Protein AF-A0A557SHG3-F1 (afdb_monomer_lite)

Sequence (75 aa):
MGKVRIQMAPEIEFKMELDVPDVETGTRDYDVQQHKQEVYAEFERRLKQAFPEGYRMHTFEFGLDTGWHEDLGQD

pLDDT: mean 85.52, std 11.04, range [49.19, 95.62]

Structure (mmCIF, N/CA/C/O backbone):
data_AF-A0A557SHG3-F1
#
_entry.id   AF-A0A557SHG3-F1
#
loop_
_atom_site.group_PDB
_atom_site.id
_atom_site.type_symbol
_atom_site.label_atom_id
_atom_site.label_alt_id
_atom_site.label_comp_id
_atom_site.label_asym_id
_atom_site.label_entity_id
_atom_site.label_seq_id
_atom_site.pdbx_PDB_ins_code
_atom_site.Cartn_x
_atom_site.Cartn_y
_atom_site.Cartn_z
_atom_site.occupancy
_atom_site.B_iso_or_equiv
_atom_site.auth_seq_id
_atom_site.auth_comp_id
_atom_site.auth_asym_id
_atom_site.auth_atom_id
_atom_site.pdbx_PDB_model_num
ATOM 1 N N . MET A 1 1 ? -24.948 -13.878 21.789 1.00 52.31 1 MET A N 1
ATOM 2 C CA . MET A 1 1 ? -23.584 -13.365 22.051 1.00 52.31 1 MET A CA 1
ATOM 3 C C . MET A 1 1 ? -23.574 -11.868 21.791 1.00 52.31 1 MET A C 1
ATOM 5 O O . MET A 1 1 ? -24.177 -11.442 20.813 1.00 52.31 1 MET A O 1
ATOM 9 N N . GLY A 1 2 ? -22.991 -11.079 22.695 1.00 79.19 2 GLY A N 1
ATOM 10 C CA . GLY A 1 2 ? -22.900 -9.623 22.544 1.00 79.19 2 GLY A CA 1
ATOM 11 C C . GLY A 1 2 ? -21.832 -9.228 21.525 1.00 79.19 2 GLY A C 1
ATOM 12 O O . GLY A 1 2 ? -20.856 -9.951 21.347 1.00 79.19 2 GLY A O 1
ATOM 13 N N . LYS A 1 3 ? -22.019 -8.088 20.855 1.00 84.62 3 LYS A N 1
ATOM 14 C CA . LYS A 1 3 ? -20.984 -7.483 20.009 1.00 84.62 3 LYS A CA 1
ATOM 15 C C . LYS A 1 3 ? -20.091 -6.610 20.886 1.00 84.62 3 LYS A C 1
ATOM 17 O O . LYS A 1 3 ? -20.600 -5.765 21.618 1.00 84.62 3 LYS A O 1
ATOM 22 N N . VAL A 1 4 ? -18.781 -6.807 20.801 1.00 88.81 4 VAL A N 1
ATOM 23 C CA . VAL A 1 4 ? -17.779 -5.929 21.419 1.00 88.81 4 VAL A CA 1
ATOM 24 C C . VAL A 1 4 ? -17.053 -5.157 20.327 1.00 88.81 4 VAL A C 1
ATOM 26 O O . VAL A 1 4 ? -16.845 -5.678 19.233 1.00 88.81 4 VAL A O 1
ATOM 29 N N . ARG A 1 5 ? -16.689 -3.906 20.612 1.00 88.25 5 ARG A N 1
ATOM 30 C CA . ARG A 1 5 ? -15.856 -3.094 19.724 1.00 88.25 5 ARG A CA 1
ATOM 31 C C . ARG A 1 5 ? -14.425 -3.156 20.236 1.00 88.25 5 ARG A C 1
ATOM 33 O O . ARG A 1 5 ? -14.176 -2.770 21.373 1.00 88.25 5 ARG A O 1
ATOM 40 N N . ILE A 1 6 ? -13.5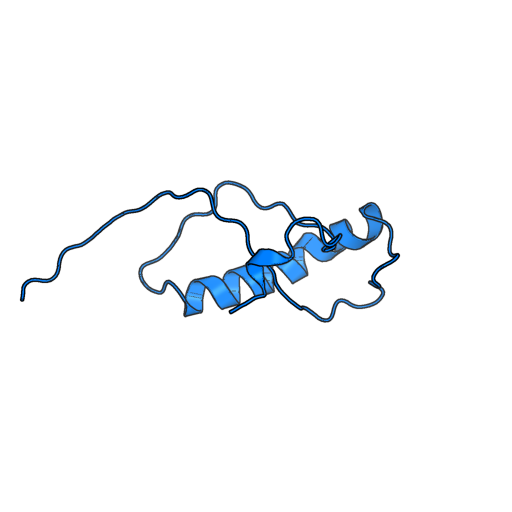17 -3.655 19.408 1.00 90.62 6 ILE A N 1
ATOM 41 C CA . ILE A 1 6 ? -12.102 -3.818 19.741 1.00 90.62 6 ILE A CA 1
ATOM 42 C C . ILE A 1 6 ? -11.304 -2.859 18.859 1.00 90.62 6 ILE A C 1
ATOM 44 O O . ILE A 1 6 ? -11.587 -2.728 17.670 1.00 90.62 6 ILE A O 1
ATOM 48 N N . GLN A 1 7 ? -10.327 -2.179 19.451 1.00 89.50 7 GLN A N 1
ATOM 49 C CA . GLN A 1 7 ? -9.331 -1.391 18.734 1.00 89.50 7 GLN A CA 1
ATOM 50 C C . GLN A 1 7 ? -7.977 -2.073 18.912 1.00 89.50 7 GLN A C 1
ATOM 52 O O . GLN A 1 7 ? -7.616 -2.444 20.027 1.00 89.50 7 GLN A O 1
ATOM 57 N N . MET A 1 8 ? -7.246 -2.244 17.815 1.00 89.06 8 MET A N 1
ATOM 58 C CA . MET A 1 8 ? -5.947 -2.914 17.791 1.00 89.06 8 MET A CA 1
ATOM 59 C C . MET A 1 8 ? -4.942 -2.014 17.069 1.00 89.06 8 MET A C 1
ATOM 61 O O . MET A 1 8 ? -5.316 -1.295 16.145 1.00 89.06 8 MET A O 1
ATOM 65 N N . ALA A 1 9 ? -3.686 -2.046 17.507 1.00 89.19 9 ALA A N 1
ATOM 66 C CA . ALA A 1 9 ? -2.571 -1.339 16.875 1.00 89.19 9 ALA A CA 1
ATOM 67 C C . ALA A 1 9 ? -1.350 -2.273 16.770 1.00 89.19 9 ALA A C 1
ATOM 69 O O . ALA A 1 9 ? -0.360 -2.067 17.471 1.00 89.19 9 ALA A O 1
ATOM 70 N N . PRO A 1 10 ? -1.459 -3.362 15.991 1.00 85.75 10 PRO A N 1
ATOM 71 C CA . PRO A 1 10 ? -0.343 -4.269 15.748 1.00 85.75 10 PRO A CA 1
ATOM 72 C C . PRO A 1 10 ? 0.706 -3.636 14.822 1.00 85.75 10 PRO A C 1
ATOM 74 O O . PRO A 1 10 ? 0.391 -2.762 14.014 1.00 85.75 10 PRO A O 1
ATOM 77 N N . GLU A 1 11 ? 1.935 -4.135 14.908 1.00 88.88 11 GLU A N 1
ATOM 78 C CA . GLU A 1 11 ? 2.944 -3.986 13.860 1.00 88.88 11 GLU A CA 1
ATOM 79 C C . GLU A 1 11 ? 2.715 -5.112 12.842 1.00 88.88 11 GLU A C 1
ATOM 81 O O . GLU A 1 11 ? 2.686 -6.283 13.221 1.00 88.88 11 GLU A O 1
ATOM 86 N N . ILE A 1 12 ? 2.431 -4.759 11.584 1.00 86.81 12 ILE A N 1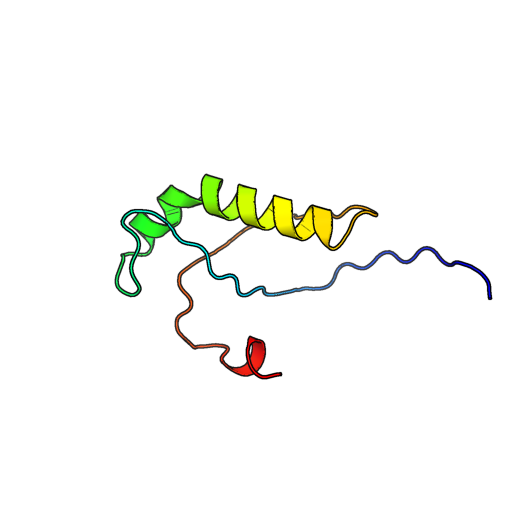
ATOM 87 C CA . ILE A 1 12 ? 2.065 -5.712 10.526 1.00 86.81 12 ILE A CA 1
ATOM 88 C C . ILE A 1 12 ? 2.924 -5.438 9.297 1.00 86.81 12 ILE A C 1
ATOM 90 O O . ILE A 1 12 ? 3.070 -4.287 8.886 1.00 86.81 12 ILE A O 1
ATOM 94 N N . GLU A 1 13 ? 3.405 -6.510 8.681 1.00 89.19 13 GLU A N 1
ATOM 95 C CA . GLU A 1 13 ? 4.008 -6.511 7.353 1.00 89.19 13 GLU A CA 1
ATOM 96 C C . GLU A 1 13 ? 3.041 -7.138 6.339 1.00 89.19 13 GLU A C 1
ATOM 98 O O . GLU A 1 13 ? 2.275 -8.047 6.668 1.00 89.19 13 GLU A O 1
ATOM 103 N N . PHE A 1 14 ? 3.058 -6.644 5.101 1.00 89.62 14 PHE A N 1
ATOM 104 C CA . PHE A 1 14 ? 2.185 -7.116 4.030 1.00 89.62 14 PHE A CA 1
ATOM 105 C C . PHE A 1 14 ? 3.004 -7.507 2.805 1.00 89.62 14 PHE A C 1
ATOM 107 O O . PHE A 1 14 ? 3.902 -6.773 2.400 1.00 89.62 14 PHE A O 1
ATOM 114 N N . LYS A 1 15 ? 2.612 -8.607 2.157 1.00 89.88 15 LYS A N 1
ATOM 115 C CA . LYS A 1 15 ? 3.032 -8.934 0.792 1.00 89.88 15 LYS A CA 1
ATOM 116 C C . LYS A 1 15 ? 1.900 -8.652 -0.183 1.00 89.88 15 LYS A C 1
ATOM 118 O O . LYS A 1 15 ? 0.733 -8.927 0.100 1.00 89.88 15 LYS A O 1
ATOM 123 N N . MET A 1 16 ? 2.244 -8.083 -1.330 1.00 89.44 16 MET A N 1
ATOM 124 C CA . MET A 1 16 ? 1.283 -7.741 -2.367 1.00 89.44 16 MET A CA 1
ATOM 125 C C . MET A 1 16 ? 1.914 -7.913 -3.741 1.00 89.44 16 MET A C 1
ATOM 127 O O . MET A 1 16 ? 2.942 -7.312 -4.029 1.00 89.44 16 MET A O 1
ATOM 131 N N . GLU A 1 17 ? 1.242 -8.668 -4.604 1.00 89.44 17 GLU A N 1
ATOM 132 C CA . GLU A 1 17 ? 1.520 -8.664 -6.037 1.00 89.44 17 GLU A CA 1
ATOM 133 C C . GLU A 1 17 ? 0.730 -7.537 -6.714 1.00 89.44 17 GLU A C 1
ATOM 135 O O . GLU A 1 17 ? -0.480 -7.359 -6.480 1.00 89.44 17 GLU A O 1
ATOM 140 N N . LEU A 1 18 ? 1.441 -6.763 -7.532 1.00 90.12 18 LEU A N 1
ATOM 141 C CA . LEU A 1 18 ? 0.916 -5.652 -8.308 1.00 90.12 18 LEU A CA 1
ATOM 142 C C . LEU A 1 18 ? 1.720 -5.517 -9.601 1.00 90.12 18 LEU A C 1
ATOM 144 O O . LEU A 1 18 ? 2.943 -5.413 -9.556 1.00 90.12 18 LEU A O 1
ATOM 148 N N . ASP A 1 19 ? 1.021 -5.458 -10.729 1.00 88.56 19 ASP A N 1
ATOM 149 C CA . ASP A 1 19 ? 1.628 -5.108 -12.008 1.00 88.56 19 ASP A CA 1
ATOM 150 C C . ASP A 1 19 ? 1.918 -3.603 -12.028 1.00 88.56 19 ASP A C 1
ATOM 152 O O . ASP A 1 19 ? 0.998 -2.781 -12.071 1.00 88.56 19 ASP A O 1
ATOM 156 N N . VAL A 1 20 ? 3.199 -3.243 -11.984 1.00 86.44 20 VAL A N 1
ATOM 157 C CA . VAL A 1 20 ? 3.666 -1.855 -12.059 1.00 86.44 20 VAL A CA 1
ATOM 158 C C . VAL A 1 20 ? 4.451 -1.683 -13.364 1.00 86.44 20 VAL A C 1
ATOM 160 O O . VAL A 1 20 ? 5.402 -2.436 -13.589 1.00 86.44 20 VAL A O 1
ATOM 163 N N . PRO A 1 21 ? 4.071 -0.741 -14.249 1.00 83.31 21 PRO A N 1
ATOM 164 C CA . PRO A 1 21 ? 4.789 -0.517 -15.500 1.00 83.31 21 PRO A CA 1
ATOM 165 C C . PRO A 1 21 ? 6.277 -0.243 -15.262 1.00 83.31 21 PRO A C 1
ATOM 167 O O . PRO A 1 21 ? 6.624 0.495 -14.347 1.00 83.31 21 PRO A O 1
ATOM 170 N N . ASP A 1 22 ? 7.139 -0.824 -16.097 1.00 83.94 22 ASP A N 1
ATOM 171 C CA . ASP A 1 22 ? 8.597 -0.626 -16.081 1.00 83.94 22 ASP A CA 1
ATOM 172 C C . ASP A 1 22 ? 9.317 -1.052 -14.776 1.00 83.94 22 ASP A C 1
ATOM 174 O O . ASP A 1 22 ? 10.503 -0.763 -14.584 1.00 83.94 22 ASP A O 1
ATOM 178 N N . VAL A 1 23 ? 8.635 -1.796 -13.895 1.00 86.56 23 VAL A N 1
ATOM 179 C CA . VAL A 1 23 ? 9.215 -2.385 -12.681 1.00 86.56 23 VAL A CA 1
ATOM 180 C C . VAL A 1 23 ? 9.333 -3.902 -12.826 1.00 86.56 23 VAL A C 1
ATOM 182 O O . VAL A 1 23 ? 8.349 -4.617 -12.982 1.00 86.56 23 VAL A O 1
ATOM 185 N N . GLU A 1 24 ? 10.561 -4.399 -12.715 1.00 85.06 24 GLU A N 1
ATOM 186 C CA . GLU A 1 24 ? 10.914 -5.815 -12.676 1.00 85.06 24 GLU A CA 1
ATOM 187 C C . GLU A 1 24 ? 11.660 -6.135 -11.370 1.00 85.06 24 GLU A C 1
ATOM 189 O O . GLU A 1 24 ? 12.063 -5.249 -10.614 1.00 85.06 24 GLU A O 1
ATOM 194 N N . THR A 1 25 ? 11.915 -7.419 -11.111 1.00 79.75 25 THR A N 1
ATOM 195 C CA . THR A 1 25 ? 12.599 -7.900 -9.894 1.00 79.75 25 THR A CA 1
ATOM 196 C C . THR A 1 25 ? 14.020 -7.353 -9.706 1.00 79.75 25 THR A C 1
ATOM 198 O O . THR A 1 25 ? 14.550 -7.396 -8.599 1.00 79.75 25 THR A O 1
ATOM 201 N N . GLY A 1 26 ? 14.642 -6.828 -10.766 1.00 80.56 26 GLY A N 1
ATOM 202 C CA . GLY A 1 26 ? 15.957 -6.181 -10.729 1.00 80.56 26 GLY A CA 1
ATOM 203 C C . GLY A 1 26 ? 15.923 -4.650 -10.774 1.00 80.56 26 GLY A C 1
ATOM 204 O O . GLY A 1 26 ? 16.990 -4.030 -10.816 1.00 80.56 26 GLY A O 1
ATOM 205 N N . THR A 1 27 ? 14.738 -4.034 -10.807 1.00 85.81 27 THR A N 1
ATOM 206 C CA . THR A 1 27 ? 14.599 -2.577 -10.878 1.00 85.81 27 THR A CA 1
ATOM 207 C C . THR A 1 27 ? 15.185 -1.931 -9.626 1.00 85.81 27 THR A C 1
ATOM 209 O O . THR A 1 27 ? 15.044 -2.429 -8.508 1.00 85.81 27 THR A O 1
ATOM 212 N N . ARG A 1 28 ? 15.899 -0.814 -9.806 1.00 85.81 28 ARG A N 1
ATOM 213 C CA . ARG A 1 28 ? 16.519 -0.103 -8.686 1.00 85.81 28 ARG A CA 1
ATOM 214 C C . ARG A 1 28 ? 15.438 0.434 -7.764 1.00 85.81 28 ARG A C 1
ATOM 216 O O . ARG A 1 28 ? 14.445 0.976 -8.234 1.00 85.81 28 ARG A O 1
ATOM 223 N N . ASP A 1 29 ? 15.702 0.391 -6.462 1.00 85.44 29 ASP A N 1
ATOM 224 C CA . ASP A 1 29 ? 14.761 0.888 -5.455 1.00 85.44 29 ASP A CA 1
ATOM 225 C C . ASP A 1 29 ? 14.275 2.314 -5.765 1.00 85.44 29 ASP A C 1
ATOM 227 O O . ASP A 1 29 ? 13.080 2.568 -5.743 1.00 85.44 29 ASP A O 1
ATOM 231 N N . TYR A 1 30 ? 15.165 3.217 -6.193 1.00 86.00 30 TYR A N 1
ATOM 232 C CA . TYR A 1 30 ? 14.788 4.582 -6.586 1.00 86.00 30 TYR A CA 1
ATOM 233 C C . TYR A 1 30 ? 13.661 4.651 -7.633 1.00 86.00 30 TYR A C 1
ATOM 235 O O . TYR A 1 30 ? 12.787 5.514 -7.524 1.00 86.00 30 TYR A O 1
ATOM 243 N N . ASP A 1 31 ? 13.694 3.765 -8.630 1.00 87.56 31 ASP A N 1
ATOM 244 C CA . ASP A 1 31 ? 12.699 3.712 -9.702 1.00 87.56 31 ASP A CA 1
ATOM 245 C C . ASP A 1 31 ? 11.385 3.119 -9.162 1.00 87.56 31 ASP A C 1
ATOM 247 O O . ASP A 1 31 ? 10.315 3.675 -9.391 1.00 87.56 31 ASP A O 1
ATOM 251 N N . VAL A 1 32 ? 11.466 2.082 -8.318 1.00 89.88 32 VAL A N 1
ATOM 252 C CA . VAL A 1 32 ? 10.307 1.497 -7.615 1.00 89.88 32 VAL A CA 1
ATOM 253 C C . VAL A 1 32 ? 9.607 2.533 -6.732 1.00 89.88 32 VAL A C 1
ATOM 255 O O . VAL A 1 32 ? 8.380 2.647 -6.755 1.00 89.88 32 VAL A O 1
ATOM 258 N N . GLN A 1 33 ? 10.374 3.351 -6.004 1.00 92.50 33 GLN A N 1
ATOM 259 C CA . GLN A 1 33 ? 9.836 4.404 -5.142 1.00 92.50 33 GLN A CA 1
ATOM 260 C C . GLN A 1 33 ? 9.032 5.465 -5.921 1.00 92.50 33 GLN A C 1
ATOM 262 O O . GLN A 1 33 ? 8.166 6.109 -5.323 1.00 92.50 33 GLN A O 1
ATOM 267 N N . GLN A 1 34 ? 9.243 5.640 -7.236 1.00 92.75 34 GLN A N 1
ATOM 268 C CA . GLN A 1 34 ? 8.436 6.569 -8.048 1.00 92.75 34 GLN A CA 1
ATOM 269 C C . GLN A 1 34 ?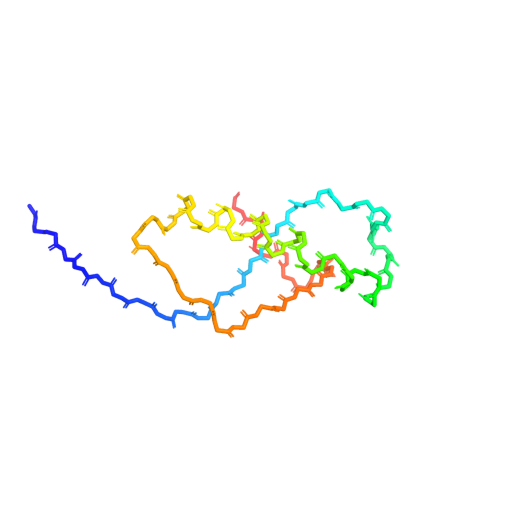 6.963 6.141 -8.133 1.00 92.75 34 GLN A C 1
ATOM 271 O O . GLN A 1 34 ? 6.078 6.990 -8.234 1.00 92.75 34 GLN A O 1
ATOM 276 N N . HIS A 1 35 ? 6.678 4.845 -7.993 1.00 92.31 35 HIS A N 1
ATOM 277 C CA . HIS A 1 35 ? 5.326 4.284 -8.059 1.00 92.31 35 HIS A CA 1
ATOM 278 C C . HIS A 1 35 ? 4.598 4.284 -6.710 1.00 92.31 35 HIS A C 1
ATOM 280 O O . HIS A 1 35 ? 3.512 3.715 -6.583 1.00 92.31 35 HIS A O 1
ATOM 286 N N . LYS A 1 36 ? 5.142 4.963 -5.686 1.00 93.00 36 LYS A N 1
ATOM 287 C CA . LYS A 1 36 ? 4.560 5.005 -4.333 1.00 93.00 36 LYS A CA 1
ATOM 288 C C . LYS A 1 36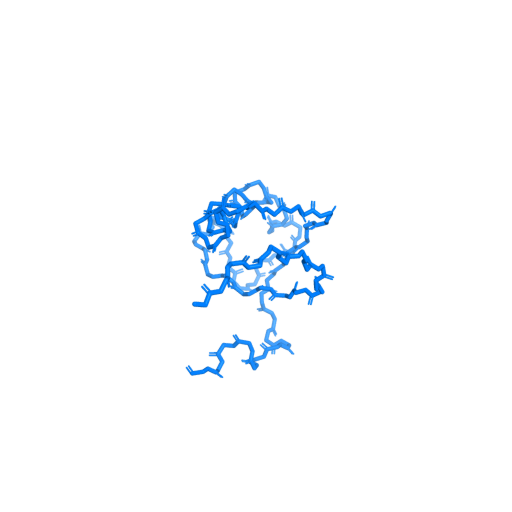 ? 3.075 5.351 -4.325 1.00 93.00 36 LYS A C 1
ATOM 290 O O . LYS A 1 36 ? 2.323 4.778 -3.543 1.00 93.00 36 LYS A O 1
ATOM 295 N N . GLN A 1 37 ? 2.649 6.282 -5.177 1.00 92.81 37 GLN A N 1
ATOM 296 C CA . GLN A 1 37 ? 1.250 6.696 -5.254 1.00 92.81 37 GLN A CA 1
ATOM 297 C C . GLN A 1 37 ? 0.333 5.571 -5.763 1.00 92.81 37 GLN A C 1
ATOM 299 O O . GLN A 1 37 ? -0.753 5.385 -5.218 1.00 92.81 37 GLN A O 1
ATOM 304 N N . GLU A 1 38 ? 0.769 4.819 -6.772 1.00 93.69 38 GLU A N 1
ATOM 305 C CA . GLU A 1 38 ? 0.012 3.717 -7.379 1.00 93.69 38 GLU A CA 1
ATOM 306 C C . GLU A 1 38 ? -0.074 2.528 -6.418 1.00 93.69 38 GLU A C 1
ATOM 308 O O . GLU A 1 38 ? -1.166 2.030 -6.136 1.00 93.69 38 GLU A O 1
ATOM 313 N N . VAL A 1 39 ? 1.065 2.151 -5.827 1.00 94.06 39 VAL A N 1
ATOM 314 C CA . VAL A 1 39 ? 1.152 1.072 -4.834 1.00 94.06 39 VAL A CA 1
ATOM 315 C C . VAL A 1 39 ? 0.303 1.405 -3.605 1.00 94.06 39 VAL A C 1
ATOM 317 O O . VAL A 1 39 ? -0.474 0.568 -3.145 1.00 94.06 39 VAL A O 1
ATOM 320 N N . TYR A 1 40 ? 0.392 2.640 -3.097 1.00 94.44 40 TYR A N 1
ATOM 321 C CA . TYR A 1 40 ? -0.421 3.092 -1.968 1.00 94.44 40 TYR A CA 1
ATOM 322 C C . TYR A 1 40 ? -1.914 3.041 -2.285 1.00 94.44 40 TYR A C 1
ATOM 324 O O . TYR A 1 40 ? -2.692 2.566 -1.461 1.00 94.44 40 TYR A O 1
ATOM 332 N N . ALA A 1 41 ? -2.325 3.532 -3.458 1.00 94.62 41 ALA A N 1
ATOM 333 C CA . ALA A 1 41 ? -3.733 3.582 -3.837 1.00 94.62 41 ALA A CA 1
ATOM 334 C C . ALA A 1 41 ? -4.350 2.179 -3.907 1.00 94.62 41 ALA A C 1
ATOM 336 O O . ALA A 1 41 ? -5.450 1.960 -3.392 1.00 94.62 41 ALA A O 1
ATOM 337 N N . GLU A 1 42 ? -3.633 1.218 -4.490 1.00 95.62 42 GLU A N 1
ATOM 338 C CA . GLU A 1 42 ? -4.090 -0.168 -4.554 1.00 95.62 42 GLU A CA 1
ATOM 339 C C . GLU A 1 42 ? -4.103 -0.830 -3.169 1.00 95.62 42 GLU A C 1
ATOM 341 O O . GLU A 1 42 ? -5.085 -1.482 -2.801 1.00 95.62 42 GLU A O 1
ATOM 346 N N . PHE A 1 43 ? -3.063 -0.611 -2.362 1.00 95.19 43 PHE A N 1
ATOM 347 C CA . PHE A 1 43 ? -3.006 -1.122 -0.994 1.00 95.19 43 PHE A CA 1
ATOM 348 C C . PHE A 1 43 ? -4.154 -0.581 -0.129 1.00 95.19 43 PHE A C 1
ATOM 350 O O . PHE A 1 43 ? -4.871 -1.347 0.518 1.00 95.19 43 PHE A O 1
ATOM 357 N N . GLU A 1 44 ? -4.402 0.729 -0.172 1.00 94.94 44 GLU A N 1
ATOM 358 C CA . GLU A 1 44 ? -5.524 1.374 0.511 1.00 94.94 44 GLU A CA 1
ATOM 359 C C . GLU A 1 44 ? -6.874 0.814 0.030 1.00 94.94 44 GLU A C 1
ATOM 361 O O . GLU A 1 44 ? -7.766 0.561 0.846 1.00 94.94 44 GLU A O 1
ATOM 366 N N . ARG A 1 45 ? -7.039 0.571 -1.276 1.00 95.25 45 ARG A N 1
ATOM 367 C CA . ARG A 1 45 ? -8.259 -0.040 -1.820 1.00 95.25 45 ARG A CA 1
ATOM 368 C C . ARG A 1 45 ? -8.501 -1.428 -1.221 1.00 95.25 45 ARG A C 1
ATOM 370 O O . ARG A 1 45 ? -9.628 -1.708 -0.807 1.00 95.25 45 ARG A O 1
ATOM 377 N N . ARG A 1 46 ? -7.468 -2.278 -1.149 1.00 95.00 46 ARG A N 1
ATOM 378 C CA . ARG A 1 46 ? -7.553 -3.625 -0.550 1.00 95.00 46 ARG A CA 1
ATOM 379 C C . ARG A 1 46 ? -7.820 -3.557 0.958 1.00 95.00 46 ARG A C 1
ATOM 381 O O . ARG A 1 46 ? -8.702 -4.259 1.448 1.00 95.00 46 ARG A O 1
ATOM 388 N N . LEU A 1 47 ? -7.153 -2.658 1.686 1.00 93.94 47 LEU A N 1
ATOM 389 C CA . LEU A 1 47 ? -7.378 -2.473 3.124 1.00 93.94 47 LEU A CA 1
ATOM 390 C C . LEU A 1 47 ? -8.797 -2.003 3.451 1.00 93.94 47 LEU A C 1
ATOM 392 O O . LEU A 1 47 ? -9.408 -2.530 4.376 1.00 93.94 47 LEU A O 1
ATOM 396 N N . LYS A 1 48 ? -9.354 -1.054 2.689 1.00 93.88 48 LYS A N 1
ATOM 397 C CA . LYS A 1 48 ? -10.745 -0.598 2.873 1.00 93.88 48 LYS A CA 1
ATOM 398 C C . LYS A 1 48 ? -11.755 -1.729 2.671 1.00 93.88 48 LYS A C 1
ATOM 400 O O . LYS A 1 48 ? -12.799 -1.729 3.316 1.00 93.88 48 LYS A O 1
ATOM 405 N N . GLN A 1 49 ? -11.451 -2.680 1.787 1.00 94.94 49 GLN A N 1
ATOM 406 C CA . GLN A 1 49 ? -12.280 -3.868 1.575 1.00 94.94 49 GLN A CA 1
ATOM 407 C C . GLN A 1 49 ? -12.159 -4.870 2.732 1.00 94.94 49 GLN A C 1
ATOM 409 O O . GLN A 1 49 ? -13.164 -5.464 3.114 1.00 94.94 49 GLN A O 1
ATOM 414 N N . ALA A 1 50 ? -10.961 -5.034 3.303 1.00 93.00 50 ALA A N 1
ATOM 415 C CA . ALA A 1 50 ? -10.707 -5.968 4.401 1.00 93.00 50 ALA A CA 1
ATOM 416 C C . ALA A 1 50 ? -11.158 -5.448 5.782 1.00 93.00 50 ALA A C 1
ATOM 418 O O . ALA A 1 50 ? -11.624 -6.232 6.605 1.00 93.00 50 ALA A O 1
ATOM 419 N N . PHE A 1 51 ? -11.049 -4.139 6.033 1.00 91.75 51 PHE A N 1
ATOM 420 C CA . PHE A 1 51 ? -11.355 -3.497 7.318 1.00 91.75 51 PHE A CA 1
ATOM 421 C C . PHE A 1 51 ? -12.367 -2.350 7.146 1.00 91.75 51 PHE A C 1
ATOM 423 O O . PHE A 1 51 ? -12.006 -1.171 7.262 1.00 91.75 51 PHE A O 1
ATOM 430 N N . PRO A 1 52 ? -13.647 -2.663 6.869 1.00 90.56 52 PRO A N 1
ATOM 431 C CA . PRO A 1 52 ? -14.678 -1.655 6.624 1.00 90.56 52 PRO A CA 1
ATOM 432 C C . PRO A 1 52 ? -14.995 -0.785 7.853 1.00 90.56 52 PRO A C 1
ATOM 434 O O . PRO A 1 52 ? -15.513 0.321 7.706 1.00 90.56 52 PRO A O 1
ATOM 437 N N . GLU A 1 53 ? -14.671 -1.239 9.067 1.00 91.94 53 GLU A N 1
ATOM 438 C CA . GLU A 1 53 ? -14.804 -0.466 10.309 1.00 91.94 53 GLU A CA 1
ATOM 439 C C . GLU A 1 53 ? -13.820 0.713 10.394 1.00 91.94 53 GLU A C 1
ATOM 441 O O . GLU A 1 53 ? -14.011 1.618 11.216 1.00 91.94 53 GLU A O 1
ATOM 446 N N . GLY A 1 54 ? -12.799 0.714 9.532 1.00 90.00 54 GLY A N 1
ATOM 447 C CA . GLY A 1 54 ? -11.796 1.759 9.398 1.00 90.00 54 GLY A CA 1
ATOM 448 C C . GLY A 1 54 ? -10.432 1.369 9.964 1.00 90.00 54 GLY A C 1
ATOM 449 O O . GLY A 1 54 ? -10.308 0.560 10.882 1.00 90.00 54 GLY A O 1
ATOM 450 N N . TYR A 1 55 ? -9.396 2.005 9.425 1.00 90.56 55 TYR A N 1
ATOM 451 C CA . TYR A 1 55 ? -8.014 1.877 9.875 1.00 90.56 55 TYR A CA 1
ATOM 452 C C . TYR A 1 55 ? -7.332 3.248 9.872 1.00 90.56 55 TYR A C 1
ATOM 454 O O . TYR A 1 55 ? -7.816 4.215 9.276 1.00 90.56 55 TYR A O 1
ATOM 462 N N . ARG A 1 56 ? -6.184 3.333 10.544 1.00 90.19 56 ARG A N 1
ATOM 463 C CA . ARG A 1 56 ? -5.288 4.487 10.484 1.00 90.19 56 ARG A CA 1
ATOM 464 C C . ARG A 1 56 ? -3.879 3.983 10.237 1.00 90.19 56 ARG A C 1
ATOM 466 O O . ARG A 1 56 ? -3.352 3.227 11.042 1.00 90.19 56 ARG A O 1
ATOM 473 N N . MET A 1 57 ? -3.283 4.432 9.143 1.00 90.06 57 MET A N 1
ATOM 474 C CA . MET A 1 57 ? -1.902 4.122 8.802 1.00 90.06 57 MET A CA 1
ATOM 475 C C . MET A 1 57 ? -1.024 5.328 9.135 1.00 90.06 57 MET A C 1
ATOM 477 O O . MET A 1 57 ? -1.304 6.441 8.689 1.00 90.06 57 MET A O 1
ATOM 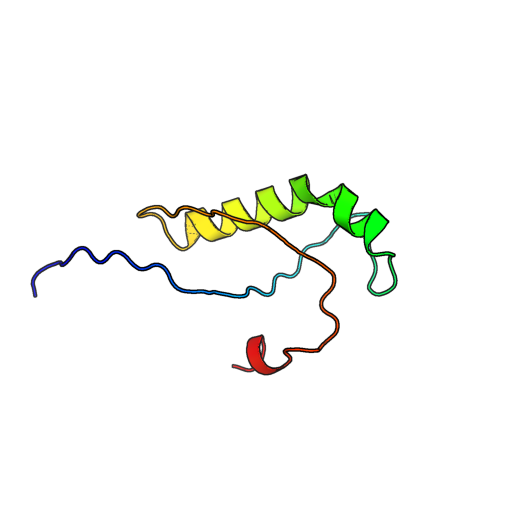481 N N . HIS A 1 58 ? -0.010 5.117 9.972 1.00 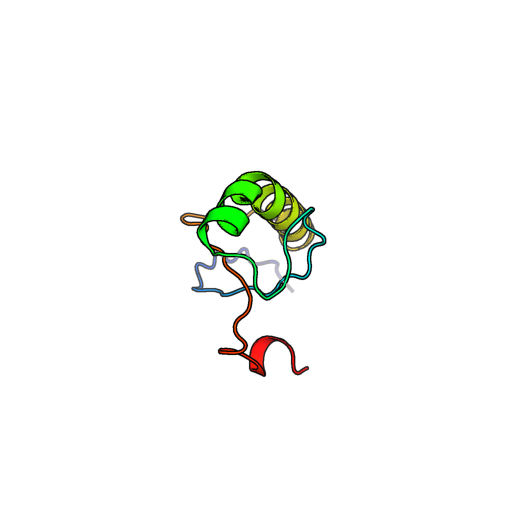87.94 58 HIS A N 1
ATOM 482 C CA . HIS A 1 58 ? 0.902 6.173 10.424 1.00 87.94 58 HIS A CA 1
ATOM 483 C C . HIS A 1 58 ? 2.104 6.339 9.491 1.00 87.94 58 HIS A C 1
ATOM 485 O O . HIS A 1 58 ? 2.542 7.461 9.248 1.00 87.94 58 HIS A O 1
ATOM 491 N N . THR A 1 59 ? 2.602 5.229 8.953 1.00 88.94 59 THR A N 1
ATOM 492 C CA . THR A 1 59 ? 3.739 5.154 8.037 1.00 88.94 59 THR A CA 1
ATOM 493 C C . THR A 1 59 ? 3.386 4.232 6.876 1.00 88.94 59 THR A C 1
ATOM 495 O O . THR A 1 59 ? 2.567 3.328 7.024 1.00 88.94 59 THR A O 1
ATOM 498 N N . PHE A 1 60 ? 3.971 4.488 5.707 1.00 91.50 60 PHE A N 1
ATOM 499 C CA . PHE A 1 60 ? 3.864 3.604 4.549 1.00 91.50 60 PHE A CA 1
ATOM 500 C C . PHE A 1 60 ? 5.203 3.586 3.816 1.00 91.50 60 PHE A C 1
ATOM 502 O O . PHE A 1 60 ? 5.616 4.586 3.208 1.00 91.50 60 PHE A O 1
ATOM 509 N N . GLU A 1 61 ? 5.864 2.442 3.912 1.00 91.00 61 GLU A N 1
ATOM 510 C CA . GLU A 1 61 ? 7.133 2.109 3.279 1.00 91.00 61 GLU A CA 1
ATOM 511 C C . GLU A 1 61 ? 6.929 0.810 2.504 1.00 91.00 61 GLU A C 1
ATOM 513 O O . GLU A 1 61 ? 6.152 -0.049 2.918 1.00 91.00 61 GLU A O 1
ATOM 518 N N . PHE A 1 62 ? 7.565 0.706 1.344 1.00 91.44 62 PHE A N 1
ATOM 519 C CA . PHE A 1 62 ? 7.479 -0.464 0.483 1.00 91.44 62 PHE A CA 1
ATOM 520 C C . PHE A 1 62 ? 8.777 -0.588 -0.311 1.00 91.44 62 PHE A C 1
ATOM 522 O O . PHE A 1 62 ? 9.512 0.389 -0.464 1.00 91.44 62 PHE A O 1
ATOM 529 N N . GLY A 1 63 ? 9.029 -1.784 -0.822 1.00 89.69 63 GLY A N 1
ATOM 530 C CA . GLY A 1 63 ? 10.149 -2.108 -1.691 1.00 89.69 63 GLY A CA 1
ATOM 531 C C . GLY A 1 63 ? 9.877 -3.436 -2.388 1.00 89.69 63 GLY A C 1
ATOM 532 O O . GLY A 1 63 ? 8.817 -4.036 -2.197 1.00 89.69 63 GLY A O 1
ATOM 533 N N . LEU A 1 64 ? 10.824 -3.890 -3.204 1.00 89.44 64 LEU A N 1
ATOM 534 C CA . LEU A 1 64 ? 10.729 -5.212 -3.817 1.00 89.44 64 LEU A CA 1
ATOM 535 C C . LEU A 1 64 ? 10.841 -6.302 -2.748 1.00 89.44 64 LEU A C 1
ATOM 537 O O . LEU A 1 64 ? 11.655 -6.198 -1.827 1.00 89.44 64 LEU A O 1
ATOM 541 N N . ASP A 1 65 ? 10.053 -7.366 -2.900 1.00 86.62 65 ASP A N 1
ATOM 542 C CA . ASP A 1 65 ? 10.228 -8.566 -2.089 1.00 86.62 65 ASP A CA 1
ATOM 543 C C . ASP A 1 65 ? 11.571 -9.212 -2.449 1.00 86.62 65 ASP A C 1
ATOM 545 O O . ASP A 1 65 ? 11.788 -9.682 -3.566 1.00 86.62 65 ASP A O 1
ATOM 549 N N . THR A 1 66 ? 12.498 -9.193 -1.496 1.00 79.19 66 THR A N 1
ATOM 550 C CA . THR A 1 66 ? 13.846 -9.755 -1.644 1.00 79.19 66 THR A CA 1
ATOM 551 C C . THR A 1 66 ? 13.938 -11.194 -1.133 1.00 79.19 66 THR A C 1
ATOM 553 O O . THR A 1 66 ? 15.033 -11.752 -1.083 1.00 79.19 66 THR A O 1
ATOM 556 N N . GLY A 1 67 ? 12.812 -11.800 -0.735 1.00 73.19 67 GLY A N 1
ATOM 557 C CA . GLY A 1 67 ? 12.754 -13.172 -0.227 1.00 73.19 67 GLY A CA 1
ATOM 558 C C . GLY A 1 67 ? 13.165 -13.322 1.240 1.00 73.19 67 GLY A C 1
ATOM 559 O O . GLY A 1 67 ? 13.341 -14.435 1.713 1.00 73.19 67 GLY A O 1
ATOM 560 N N . TRP A 1 68 ? 13.313 -12.228 1.994 1.00 60.22 68 TRP A N 1
ATOM 561 C CA . TRP A 1 68 ? 13.745 -12.290 3.401 1.00 60.22 68 TRP A CA 1
ATOM 562 C C . TRP A 1 68 ? 12.655 -12.784 4.368 1.00 60.22 68 TRP A C 1
ATOM 564 O O . TRP A 1 68 ? 12.967 -13.166 5.494 1.00 60.22 68 TRP A O 1
ATOM 574 N N . HIS A 1 69 ? 11.400 -12.850 3.912 1.00 65.31 69 HIS A N 1
ATOM 575 C CA . HIS A 1 69 ? 10.253 -13.351 4.675 1.00 65.31 69 HIS A CA 1
ATOM 576 C C . HIS A 1 69 ? 9.414 -14.337 3.843 1.00 65.31 69 HIS A C 1
ATOM 578 O O . HIS A 1 69 ? 8.261 -14.057 3.512 1.00 65.31 69 HIS A O 1
ATOM 584 N N . GLU A 1 70 ? 9.992 -15.475 3.435 1.00 61.06 70 GLU A N 1
ATOM 585 C CA . GLU A 1 70 ? 9.279 -16.524 2.670 1.00 61.06 70 GLU A CA 1
ATOM 586 C C . GLU A 1 70 ? 8.044 -17.074 3.413 1.00 61.06 70 GLU A C 1
ATOM 588 O O . GLU A 1 70 ? 7.057 -17.435 2.774 1.00 61.06 70 GLU A O 1
ATOM 593 N N . ASP A 1 71 ? 8.050 -17.033 4.748 1.00 64.56 71 ASP A N 1
ATOM 594 C CA . ASP A 1 71 ? 6.986 -17.574 5.606 1.00 64.56 71 ASP A CA 1
ATOM 595 C C . ASP A 1 71 ? 5.650 -16.816 5.505 1.00 64.56 71 ASP A C 1
ATOM 597 O O . ASP A 1 71 ? 4.606 -17.357 5.847 1.00 64.56 71 ASP A O 1
ATOM 601 N N . LEU A 1 72 ? 5.644 -15.571 5.010 1.00 64.88 72 LEU A N 1
ATOM 602 C CA . LEU A 1 72 ? 4.412 -14.775 4.876 1.00 64.88 72 LEU A CA 1
ATOM 603 C C . LEU A 1 72 ? 3.510 -15.231 3.713 1.00 64.88 72 LEU A C 1
ATOM 605 O O . LEU A 1 72 ? 2.387 -14.744 3.592 1.00 64.88 72 LEU A O 1
ATOM 609 N N . GLY A 1 73 ? 4.007 -16.112 2.837 1.00 55.72 73 GLY A N 1
ATOM 610 C CA . GLY A 1 73 ? 3.273 -16.657 1.688 1.00 55.72 73 GLY A CA 1
ATOM 611 C C . GLY A 1 73 ? 3.058 -18.172 1.732 1.00 55.72 73 GLY A C 1
ATOM 612 O O . GLY A 1 73 ? 2.571 -18.728 0.749 1.00 55.72 73 GLY A O 1
ATOM 613 N N . GLN A 1 74 ? 3.445 -18.843 2.822 1.00 51.84 74 GLN A N 1
ATOM 614 C CA . GLN A 1 74 ? 3.254 -20.284 2.999 1.00 51.84 74 GLN A CA 1
ATOM 615 C C . GLN A 1 74 ? 2.087 -20.552 3.956 1.00 51.84 74 GLN A C 1
ATOM 617 O O . GLN A 1 74 ? 2.301 -20.737 5.149 1.00 51.84 74 GLN A O 1
ATOM 622 N N . ASP A 1 75 ? 0.870 -20.593 3.412 1.00 49.19 75 ASP A N 1
ATOM 623 C CA . ASP A 1 75 ? -0.297 -21.258 4.016 1.00 49.19 75 ASP A CA 1
ATOM 624 C C . ASP A 1 75 ? -0.976 -22.158 2.970 1.00 49.19 75 ASP A C 1
ATOM 626 O O . ASP A 1 75 ? -1.248 -21.671 1.844 1.00 49.19 75 ASP A O 1
#

Radius of gyration: 15.29 Å; chains: 1; bounding box: 40×28×39 Å

Foldseek 3Di:
DDDDDDDDDDDDDDDDDDDDPPDDLPDDFVVVVVCVVVVVVVVVVVVCVVCVVDDDDPDDDDGHCPVPCVVNPDD

Secondary structure (DSSP, 8-state):
--------------------TT--TT--HHHHHHTHHHHHHHHHHHHHHH-TT----S--------STTGGGG--

Organism: NCBI:txid191960